Protein AF-A0A914MJ59-F1 (afdb_monomer)

Solvent-accessible surface area (backbone atoms only — not com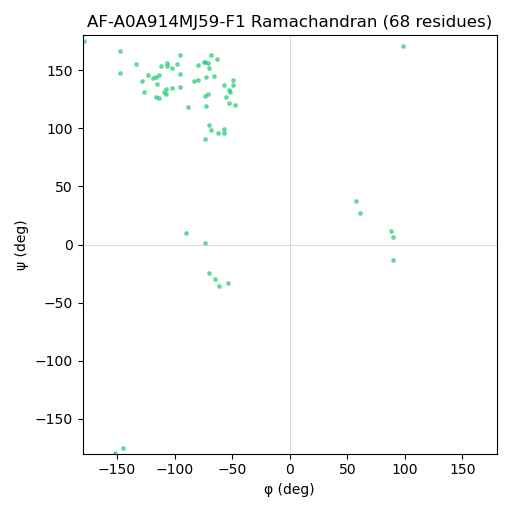parable to full-atom values): 4264 Å² total; per-residue (Å²): 138,78,87,75,77,69,69,79,45,40,20,61,65,92,66,87,42,61,61,35,47,58,78,54,86,86,54,84,60,34,51,58,76,38,71,49,46,51,46,47,39,94,74,32,41,65,77,52,73,47,65,33,35,21,30,82,83,38,38,58,74,50,78,85,53,49,42,42,71,121

Sequence (70 aa):
MPTRTQCEQICRFPGQIKHGNTIHPPKDHYLVGERIFYYCDKGYNLNNENILECKNESIWSKSKPFCKKD

Secondary structure (DSSP, 8-state):
---------EEPP----TTEEESSPPPS-EETT-EEEEEEPTTEEESS-SEEEEETTTEESSPPP-EEE-

Foldseek 3Di:
DDPPPPPQLWAADLDAEPQWGWPDDHDRIHHAQDKTFIDGHPQWDWPDHRIWGRHGNNDTPDHHIYTHGD

Nearest PDB structures (foldseek):
  3o8e-assembly1_B  TM=8.527E-01  e=9.377E-05  Homo sapiens
  3o8e-assembly2_D  TM=8.550E-01  e=1.704E-04  Homo sapiens
  2gsx-assembly1_A  TM=8.647E-01  e=1.920E-04  Homo sapiens
  8cjv-assembly1_A  TM=8.504E-01  e=2.588E-04  Bos taurus
  2xrb-assembly1_A  TM=8.144E-01  e=9.072E-04  Rattus norvegicus

Mean predicted aligned error: 6.37 Å

InterPro domains:
  IPR000436 Sushi/SCR/CCP domain [PF00084] (11-67)
  IPR000436 Sushi/SCR/CCP domain [PS50923] (9-69)
  IPR000436 Sushi/SCR/CCP domain [SM00032] (11-67)
  IPR000436 Sushi/SCR/CCP domain [cd00033] (11-68)
  IPR035976 Sushi/SCR/CCP superfamily [SSF57535] (11-68)

Radius of gyration: 14.46 Å; Cα contacts (8 Å, |Δi|>4): 137; chains: 1; bounding box: 47×19×37 Å

Organism: Meloidogyne incognita (NCBI:txid6306)

Structure (mmCIF, N/CA/C/O backbone):
data_AF-A0A914MJ59-F1
#
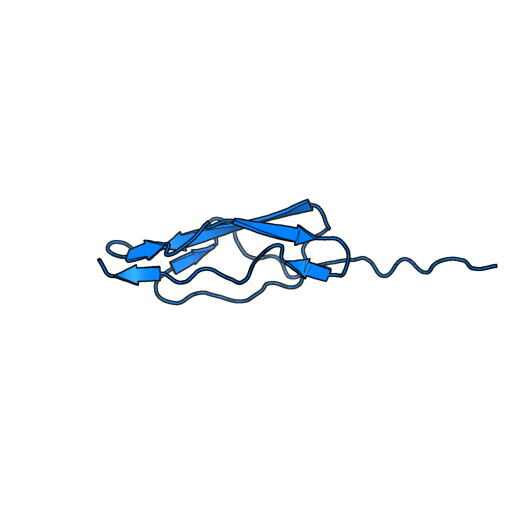_entry.id   AF-A0A914MJ59-F1
#
loop_
_atom_site.group_PDB
_atom_site.id
_atom_site.type_symbol
_atom_site.label_atom_id
_atom_site.label_alt_id
_atom_site.label_comp_id
_atom_site.label_asym_id
_atom_site.label_entity_id
_atom_site.label_seq_id
_atom_site.pdbx_PDB_ins_code
_atom_site.Cartn_x
_atom_site.Cartn_y
_atom_site.Cartn_z
_atom_site.occupancy
_atom_site.B_iso_or_equiv
_atom_site.auth_seq_id
_atom_site.auth_comp_id
_atom_site.auth_asym_id
_atom_site.auth_atom_id
_atom_site.pdbx_PDB_model_num
ATOM 1 N N . MET A 1 1 ? 31.270 -4.973 -21.233 1.00 44.19 1 MET A N 1
ATOM 2 C CA . MET A 1 1 ? 31.384 -4.947 -19.756 1.00 44.19 1 MET A CA 1
ATOM 3 C C . MET A 1 1 ? 30.504 -3.816 -19.226 1.00 44.19 1 MET A C 1
ATOM 5 O O . MET A 1 1 ? 30.716 -2.709 -19.704 1.00 44.19 1 MET A O 1
ATOM 9 N N . PRO A 1 2 ? 29.584 -4.014 -18.263 1.00 55.78 2 PRO A N 1
ATOM 10 C CA . PRO A 1 2 ? 28.732 -5.173 -17.987 1.00 55.78 2 PRO A CA 1
ATOM 11 C C . PRO A 1 2 ? 27.341 -4.993 -18.643 1.00 55.78 2 PRO A C 1
ATOM 13 O O . PRO A 1 2 ? 26.822 -3.882 -18.721 1.00 55.78 2 PRO A O 1
ATOM 16 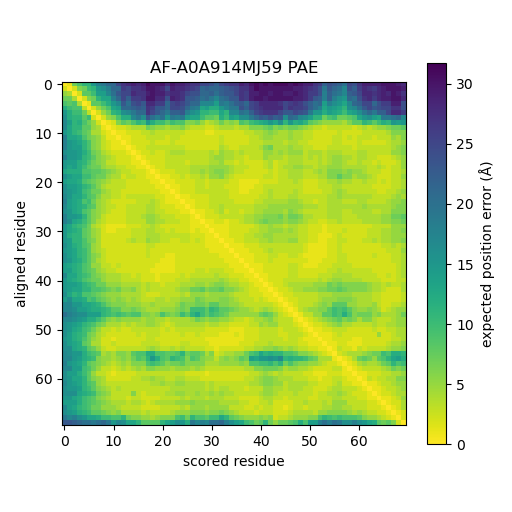N N . THR A 1 3 ? 26.694 -6.069 -19.092 1.00 50.22 3 THR A N 1
ATOM 17 C CA . THR A 1 3 ? 25.234 -6.040 -19.269 1.00 50.22 3 THR A CA 1
ATOM 18 C C . THR A 1 3 ? 24.650 -6.002 -17.870 1.00 50.22 3 THR A C 1
ATOM 20 O O . THR A 1 3 ? 24.689 -6.998 -17.149 1.00 50.22 3 THR A O 1
ATOM 23 N N . ARG A 1 4 ? 24.203 -4.822 -17.440 1.00 58.38 4 ARG A N 1
ATOM 24 C CA . ARG A 1 4 ? 23.466 -4.665 -16.192 1.00 58.38 4 ARG A CA 1
ATOM 25 C C . ARG A 1 4 ? 22.195 -5.487 -16.387 1.00 58.38 4 ARG A C 1
ATOM 27 O O . ARG A 1 4 ? 21.278 -5.017 -17.050 1.00 58.38 4 ARG A O 1
ATOM 34 N N . THR A 1 5 ? 22.178 -6.735 -15.915 1.00 54.84 5 THR A N 1
ATOM 35 C CA . THR A 1 5 ? 20.932 -7.476 -15.726 1.00 54.84 5 THR A CA 1
ATOM 36 C C . THR A 1 5 ? 20.130 -6.594 -14.798 1.00 54.84 5 THR A C 1
ATOM 38 O O . THR A 1 5 ? 20.417 -6.503 -13.604 1.00 54.84 5 THR A O 1
ATOM 41 N N . GLN A 1 6 ? 19.254 -5.791 -15.387 1.00 59.19 6 GLN A N 1
ATOM 42 C CA . GLN A 1 6 ? 18.411 -4.893 -14.648 1.00 59.19 6 GLN A CA 1
ATOM 43 C C . GLN A 1 6 ? 17.470 -5.830 -13.916 1.00 59.19 6 GLN A C 1
ATOM 45 O O . GLN A 1 6 ? 16.558 -6.378 -14.525 1.00 59.19 6 GLN A O 1
ATOM 50 N N . CYS A 1 7 ? 17.760 -6.101 -12.638 1.00 67.06 7 CYS A N 1
ATOM 51 C CA . CYS A 1 7 ? 16.742 -6.634 -11.752 1.00 67.06 7 CYS A CA 1
ATOM 52 C C . CYS A 1 7 ? 15.529 -5.748 -11.989 1.00 67.06 7 CYS A C 1
ATOM 54 O O . CYS A 1 7 ? 15.643 -4.527 -11.859 1.00 67.06 7 CYS A O 1
ATOM 56 N N . GLU A 1 8 ? 14.425 -6.340 -12.426 1.00 68.38 8 GLU A N 1
ATOM 57 C CA . GLU A 1 8 ? 13.158 -5.644 -12.554 1.00 68.38 8 GLU A CA 1
ATOM 58 C C . GLU A 1 8 ? 12.867 -5.091 -11.160 1.00 68.38 8 GLU A C 1
ATOM 60 O O . GLU A 1 8 ? 12.537 -5.835 -10.235 1.00 68.38 8 GLU A O 1
ATOM 65 N N . GLN A 1 9 ? 13.156 -3.802 -10.959 1.00 83.12 9 GLN A N 1
ATOM 66 C CA . GLN A 1 9 ? 13.067 -3.175 -9.649 1.00 83.12 9 GLN A CA 1
ATOM 67 C C . GLN A 1 9 ? 11.588 -3.013 -9.356 1.00 83.12 9 GLN A C 1
ATOM 69 O O . GLN A 1 9 ? 10.947 -2.053 -9.768 1.00 83.12 9 GLN A O 1
ATOM 74 N N . ILE A 1 10 ? 11.038 -4.032 -8.717 1.00 89.69 10 ILE A N 1
ATOM 75 C CA . ILE A 1 10 ? 9.627 -4.124 -8.393 1.00 89.69 10 ILE A CA 1
ATOM 76 C C . ILE A 1 10 ? 9.453 -4.123 -6.889 1.00 89.69 10 ILE A C 1
ATOM 78 O O . ILE A 1 10 ? 10.258 -4.704 -6.158 1.00 89.69 10 ILE A O 1
ATOM 82 N N . CYS A 1 11 ? 8.384 -3.502 -6.422 1.00 91.94 11 CYS A N 1
ATOM 83 C CA . CYS A 1 11 ? 7.984 -3.567 -5.032 1.00 91.94 11 CYS A CA 1
ATOM 84 C C . CYS A 1 11 ? 6.938 -4.666 -4.858 1.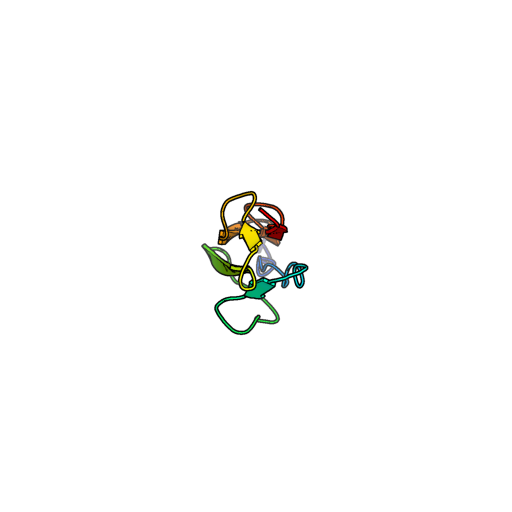00 91.94 11 CYS A C 1
ATOM 86 O O . CYS A 1 11 ? 5.994 -4.788 -5.639 1.00 91.94 11 CYS A O 1
ATOM 88 N N . ARG A 1 12 ? 7.096 -5.474 -3.810 1.00 91.75 12 ARG A N 1
ATOM 89 C CA . ARG A 1 12 ? 6.068 -6.426 -3.375 1.00 91.75 12 ARG A CA 1
ATOM 90 C C . ARG A 1 12 ? 4.995 -5.702 -2.579 1.00 91.75 12 ARG A C 1
ATOM 92 O O . ARG A 1 12 ? 5.284 -4.689 -1.944 1.00 91.75 12 ARG A O 1
ATOM 99 N N . PHE A 1 13 ? 3.780 -6.243 -2.560 1.00 92.25 13 PHE A N 1
ATOM 100 C CA . PHE A 1 13 ? 2.720 -5.712 -1.710 1.00 92.25 13 PHE A CA 1
ATOM 101 C C . PHE A 1 13 ? 3.200 -5.616 -0.243 1.00 92.25 13 PHE A C 1
ATOM 103 O O . PHE A 1 13 ? 3.574 -6.637 0.336 1.00 92.25 13 PHE A O 1
ATOM 110 N N . PRO A 1 14 ? 3.193 -4.422 0.387 1.00 89.75 14 PRO A N 1
ATOM 111 C CA . PRO A 1 14 ? 3.724 -4.239 1.744 1.00 89.75 14 PRO A CA 1
ATOM 112 C C . PRO A 1 14 ? 2.806 -4.824 2.835 1.00 89.75 14 PRO A C 1
ATOM 114 O O . PRO A 1 14 ? 3.102 -4.751 4.032 1.00 89.75 14 PRO A O 1
ATOM 117 N N . GLY A 1 15 ? 1.691 -5.431 2.425 1.00 91.12 15 GLY A N 1
ATOM 118 C CA . GLY A 1 15 ? 0.737 -6.112 3.282 1.00 91.12 15 GLY A CA 1
ATOM 119 C C . GLY A 1 15 ? -0.476 -5.255 3.625 1.00 91.12 15 GLY A C 1
ATOM 120 O O . GLY A 1 15 ? -0.538 -4.051 3.359 1.00 91.12 15 GLY A O 1
ATOM 121 N N . GLN A 1 16 ? -1.452 -5.908 4.250 1.00 90.88 16 GLN A N 1
ATOM 122 C CA . GLN A 1 16 ? -2.656 -5.251 4.742 1.00 90.88 16 GLN A CA 1
ATOM 123 C C . GLN A 1 16 ? -2.363 -4.418 5.999 1.00 90.88 16 GLN A C 1
ATOM 125 O O . GLN A 1 16 ? -1.375 -4.635 6.724 1.00 90.88 16 GLN A O 1
ATOM 130 N N . ILE A 1 17 ? -3.238 -3.444 6.232 1.00 91.69 17 ILE A N 1
ATOM 131 C CA . ILE A 1 17 ? -3.255 -2.587 7.417 1.00 91.69 17 ILE A CA 1
ATOM 132 C C . ILE A 1 17 ? -4.430 -3.002 8.308 1.00 91.69 17 ILE A C 1
ATOM 134 O O . ILE A 1 17 ? -5.381 -3.621 7.842 1.00 91.69 17 ILE A O 1
ATOM 138 N N . LYS A 1 18 ? -4.360 -2.705 9.608 1.00 92.50 18 LYS A N 1
ATOM 139 C CA . LYS A 1 18 ? -5.491 -2.949 10.515 1.00 92.50 18 LYS A CA 1
ATOM 140 C C . LYS A 1 18 ? -6.518 -1.833 10.357 1.00 92.50 18 LYS A C 1
ATOM 142 O O . LYS A 1 18 ? -6.117 -0.677 10.263 1.00 92.50 18 LYS A O 1
ATOM 147 N N . HIS A 1 19 ? -7.802 -2.187 10.411 1.00 93.25 19 HIS A N 1
ATOM 148 C CA . HIS A 1 19 ? -8.923 -1.242 10.331 1.00 93.25 19 HIS A CA 1
ATOM 149 C C . HIS A 1 19 ? -8.918 -0.397 9.051 1.00 93.25 19 HIS A C 1
ATOM 151 O O . HIS A 1 19 ? -9.191 0.803 9.081 1.00 93.25 19 HIS A O 1
ATOM 157 N N . GLY A 1 20 ? -8.529 -1.015 7.938 1.00 93.31 20 GLY A N 1
ATOM 158 C CA . GLY A 1 20 ? -8.446 -0.381 6.634 1.00 93.31 20 GLY A CA 1
ATOM 159 C C . GLY A 1 20 ? -7.998 -1.359 5.554 1.00 93.31 20 GLY A C 1
ATOM 160 O O . GLY A 1 20 ? -7.645 -2.506 5.835 1.00 93.31 20 GLY A O 1
ATOM 161 N N . ASN A 1 21 ? -7.994 -0.903 4.307 1.00 93.94 21 ASN A N 1
ATOM 162 C CA . ASN A 1 21 ? -7.596 -1.709 3.155 1.00 93.94 21 ASN A CA 1
ATOM 163 C C . ASN A 1 21 ? -7.032 -0.825 2.027 1.00 93.94 21 ASN A C 1
ATOM 165 O O . ASN A 1 21 ? -6.917 0.391 2.177 1.00 93.94 21 ASN A O 1
ATOM 169 N N . THR A 1 22 ? -6.637 -1.417 0.902 1.00 94.25 22 THR A N 1
ATOM 170 C CA . THR A 1 22 ? -6.224 -0.675 -0.293 1.00 94.25 22 THR A CA 1
ATOM 171 C C . THR A 1 22 ? -7.432 -0.252 -1.129 1.00 94.25 22 THR A C 1
ATOM 173 O O . THR A 1 22 ? -8.375 -1.020 -1.293 1.00 94.25 22 THR A O 1
ATOM 176 N N . ILE A 1 23 ? -7.401 0.960 -1.694 1.00 93.38 23 ILE A N 1
ATOM 177 C CA . ILE A 1 23 ? -8.474 1.500 -2.558 1.00 93.38 23 ILE A CA 1
ATOM 178 C C . ILE A 1 23 ? -8.657 0.633 -3.811 1.00 93.38 23 ILE A C 1
ATOM 180 O O . ILE A 1 23 ? -9.772 0.443 -4.291 1.00 93.38 23 ILE A O 1
ATOM 184 N N . HIS A 1 24 ? -7.556 0.091 -4.328 1.00 93.12 24 HIS A N 1
ATOM 185 C CA . HIS A 1 24 ? -7.552 -0.833 -5.455 1.00 93.12 24 HIS A CA 1
ATOM 186 C C . HIS A 1 24 ? -7.120 -2.230 -5.001 1.00 93.12 24 HIS A C 1
ATOM 188 O O . HIS A 1 24 ? -6.368 -2.338 -4.026 1.00 93.12 24 HIS A O 1
ATOM 194 N N . PRO A 1 25 ? -7.543 -3.296 -5.706 1.00 93.19 25 PRO A N 1
ATOM 195 C CA . PRO A 1 25 ? -7.050 -4.642 -5.452 1.00 93.19 25 PRO A CA 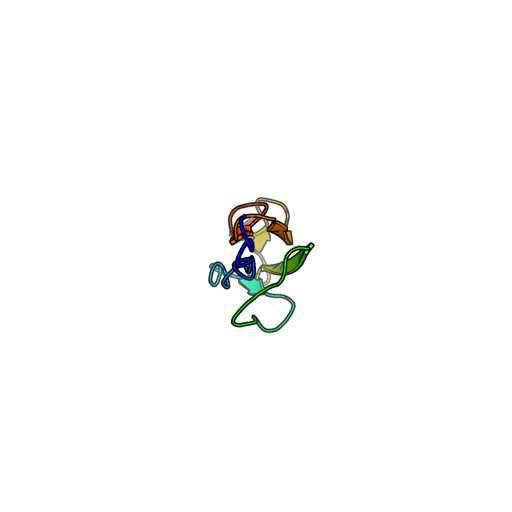1
ATOM 196 C C . PRO A 1 25 ? -5.514 -4.681 -5.476 1.00 93.19 25 PRO A C 1
ATOM 198 O O . PRO A 1 25 ? -4.907 -4.104 -6.388 1.00 93.19 25 PRO A O 1
ATOM 201 N N . PRO A 1 26 ? -4.872 -5.316 -4.483 1.00 92.44 26 PRO A N 1
ATOM 202 C CA . PRO A 1 26 ? -3.424 -5.406 -4.450 1.00 92.44 26 PRO A CA 1
ATOM 203 C C . PRO A 1 26 ? -2.901 -6.251 -5.618 1.00 92.44 26 PRO A C 1
ATOM 205 O O . PRO A 1 26 ? -3.527 -7.230 -6.021 1.00 92.44 26 PRO A O 1
ATOM 208 N N . LYS A 1 27 ? -1.740 -5.864 -6.148 1.00 91.94 27 LYS A N 1
ATOM 209 C CA . LYS A 1 27 ? -0.994 -6.608 -7.168 1.00 91.94 27 LYS A CA 1
ATOM 210 C C . LYS A 1 27 ? 0.112 -7.420 -6.499 1.00 91.94 27 LYS A C 1
ATOM 212 O O . LYS A 1 27 ? 0.633 -7.020 -5.457 1.00 91.94 27 LYS A O 1
ATOM 217 N N . ASP A 1 28 ? 0.541 -8.504 -7.138 1.00 88.50 28 ASP A N 1
ATOM 218 C CA . ASP A 1 28 ? 1.690 -9.291 -6.661 1.00 88.50 28 ASP A CA 1
ATOM 219 C C . ASP A 1 28 ? 3.010 -8.506 -6.718 1.00 88.50 28 ASP A C 1
ATOM 221 O O . ASP A 1 28 ? 3.928 -8.746 -5.920 1.00 88.50 28 ASP A O 1
ATOM 225 N N . HIS A 1 29 ? 3.099 -7.573 -7.670 1.00 90.62 29 HIS A N 1
ATOM 226 C CA . HIS A 1 29 ? 4.268 -6.750 -7.953 1.00 90.62 29 HIS A CA 1
ATOM 227 C C . HIS A 1 29 ? 3.839 -5.370 -8.456 1.00 90.62 29 HIS A C 1
ATOM 229 O O . HIS A 1 29 ? 2.832 -5.244 -9.155 1.00 90.62 29 HIS A O 1
ATOM 235 N N . TYR A 1 30 ? 4.637 -4.361 -8.121 1.00 92.50 30 TYR A N 1
ATOM 236 C CA . TYR A 1 30 ? 4.455 -2.975 -8.531 1.00 92.50 30 TYR A CA 1
ATOM 237 C C . TYR A 1 30 ? 5.731 -2.468 -9.186 1.00 92.50 30 TYR A C 1
ATOM 239 O O . TYR A 1 30 ? 6.813 -2.641 -8.623 1.00 92.50 30 TYR A O 1
ATOM 247 N N . LEU A 1 31 ? 5.615 -1.847 -10.355 1.00 91.81 31 LEU A N 1
ATOM 248 C CA . LEU A 1 31 ? 6.749 -1.230 -11.041 1.00 91.81 31 LEU A CA 1
ATOM 249 C C . LEU A 1 31 ? 7.148 0.083 -10.356 1.00 91.81 31 LEU A C 1
ATOM 251 O O . LEU A 1 31 ? 6.327 0.725 -9.699 1.00 91.81 31 LEU A O 1
ATOM 255 N N . VAL A 1 32 ? 8.400 0.513 -10.540 1.00 91.25 32 VAL A N 1
ATOM 256 C CA . VAL A 1 32 ? 8.841 1.843 -10.090 1.00 91.25 32 VAL A CA 1
ATOM 257 C C . VAL A 1 32 ? 7.891 2.923 -10.615 1.00 91.25 32 VAL A C 1
ATOM 259 O O . VAL A 1 32 ? 7.581 2.971 -11.804 1.00 91.25 32 VAL A O 1
ATOM 262 N N . GLY A 1 33 ? 7.455 3.806 -9.718 1.00 91.81 33 GLY A N 1
ATOM 263 C CA . GLY A 1 33 ? 6.505 4.880 -9.994 1.00 91.81 33 GLY A CA 1
ATOM 264 C C . GLY A 1 33 ? 5.041 4.482 -9.798 1.00 91.81 33 GLY A C 1
ATOM 265 O O . GLY A 1 33 ? 4.188 5.364 -9.701 1.00 91.81 33 GLY A O 1
ATOM 266 N N . GLU A 1 34 ? 4.723 3.187 -9.678 1.00 93.44 34 GLU A N 1
ATOM 267 C CA . GLU A 1 34 ? 3.377 2.763 -9.295 1.00 93.44 34 GLU A CA 1
ATOM 268 C C . GLU A 1 34 ? 3.075 3.090 -7.837 1.00 93.44 34 GLU A C 1
ATOM 270 O O . GLU A 1 34 ? 3.960 3.150 -6.978 1.00 93.44 34 GLU A O 1
ATOM 275 N N . ARG A 1 35 ? 1.783 3.288 -7.558 1.00 94.38 35 ARG A N 1
ATOM 276 C CA . ARG A 1 35 ? 1.306 3.752 -6.260 1.00 94.38 35 ARG A CA 1
ATOM 277 C C . ARG A 1 35 ? 0.205 2.865 -5.705 1.00 94.38 35 ARG A C 1
ATOM 279 O O . ARG A 1 35 ? -0.694 2.443 -6.428 1.00 94.38 35 ARG A O 1
ATOM 286 N N . ILE A 1 36 ? 0.262 2.633 -4.399 1.00 94.44 36 ILE A N 1
ATOM 287 C CA . ILE A 1 36 ? -0.795 1.999 -3.618 1.00 94.44 36 ILE A CA 1
ATOM 288 C C . ILE A 1 36 ? -1.444 3.070 -2.763 1.00 94.44 36 ILE A C 1
ATOM 290 O O . ILE A 1 36 ? -0.758 3.788 -2.038 1.00 94.44 36 ILE A O 1
ATOM 294 N N . PHE A 1 37 ? -2.767 3.130 -2.820 1.00 93.69 37 PHE A N 1
ATOM 295 C CA . PHE A 1 37 ? -3.559 3.996 -1.965 1.00 93.69 37 PHE A CA 1
ATOM 296 C C . PHE A 1 37 ? -4.284 3.160 -0.923 1.00 93.69 37 PHE A C 1
ATOM 298 O O . PHE A 1 37 ? -4.897 2.144 -1.254 1.00 93.69 37 PHE A O 1
ATOM 305 N N . TYR A 1 38 ? -4.233 3.606 0.322 1.00 94.38 38 TYR A N 1
ATOM 306 C CA . TYR A 1 38 ? -4.911 3.002 1.457 1.00 94.38 38 TYR A CA 1
ATOM 307 C C . TYR A 1 38 ? -6.112 3.844 1.886 1.00 94.38 38 TYR A C 1
ATOM 309 O O . TYR A 1 38 ? -6.153 5.062 1.698 1.00 94.38 38 TYR A O 1
ATOM 317 N N . TYR A 1 39 ? -7.089 3.187 2.493 1.00 92.62 39 TYR A N 1
ATOM 318 C CA . TYR A 1 39 ? -8.204 3.818 3.179 1.00 92.62 39 TYR A CA 1
ATOM 319 C C . TYR A 1 39 ? -8.412 3.145 4.534 1.00 92.62 39 TYR A C 1
ATOM 321 O O . TYR A 1 39 ? -8.038 1.986 4.724 1.00 92.62 39 TYR A O 1
ATOM 329 N N . CYS A 1 4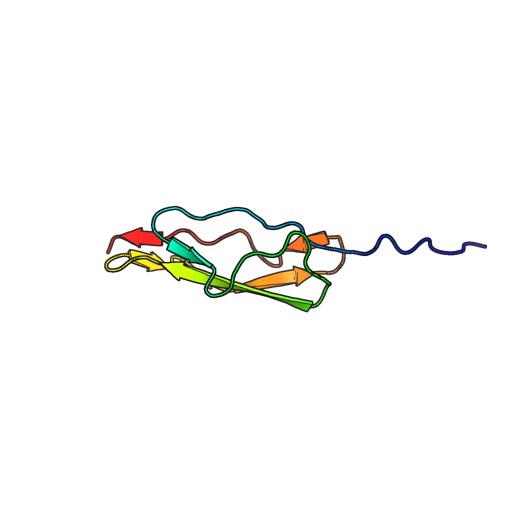0 ? -9.005 3.878 5.469 1.00 94.19 40 CYS A N 1
ATOM 330 C CA . CYS A 1 40 ? -9.390 3.349 6.769 1.00 94.19 40 CYS A CA 1
ATOM 331 C C . CYS A 1 40 ? -10.888 3.068 6.825 1.00 94.19 40 CYS A C 1
ATOM 333 O O . CYS A 1 40 ? -11.685 3.719 6.146 1.00 94.19 40 CYS A O 1
ATOM 335 N N . ASP A 1 41 ? -11.261 2.095 7.650 1.00 93.44 41 ASP A N 1
ATOM 336 C CA . ASP A 1 41 ? -12.651 1.775 7.935 1.00 93.44 41 ASP A CA 1
ATOM 337 C C . ASP A 1 41 ? -13.350 2.958 8.619 1.00 93.44 41 ASP A C 1
ATOM 339 O O . ASP A 1 41 ? -12.726 3.843 9.212 1.00 93.44 41 ASP A O 1
ATOM 343 N N . LYS A 1 42 ? -14.684 2.972 8.563 1.00 91.62 42 LYS A N 1
ATOM 344 C CA . LYS A 1 42 ? -15.491 4.051 9.141 1.00 91.62 42 LYS A CA 1
ATOM 345 C C . LYS A 1 42 ? -15.170 4.246 10.631 1.00 91.62 42 LYS A C 1
ATOM 347 O O . LYS A 1 42 ? -15.280 3.311 11.420 1.00 91.62 42 LYS A O 1
ATOM 352 N N . GLY A 1 43 ? -14.842 5.482 11.012 1.00 91.31 43 GLY A N 1
ATOM 353 C CA . GLY A 1 43 ? -14.473 5.842 12.388 1.00 91.31 43 GLY A CA 1
ATOM 354 C C . GLY A 1 43 ? -12.978 5.721 12.696 1.00 91.31 43 GLY A C 1
ATOM 355 O O . GLY A 1 43 ? -12.586 5.891 13.847 1.00 91.31 43 GLY A O 1
ATOM 356 N N . TYR A 1 44 ? -12.150 5.443 11.688 1.00 93.44 44 TYR A N 1
ATOM 357 C CA . TYR A 1 44 ? -10.699 5.484 11.791 1.00 93.44 44 TYR A CA 1
ATOM 358 C C . TYR A 1 44 ? -10.118 6.511 10.821 1.00 93.44 44 TYR A C 1
ATOM 360 O O . TYR A 1 44 ? -10.566 6.637 9.683 1.00 93.44 44 TYR A O 1
ATOM 368 N N . ASN A 1 45 ? -9.068 7.193 11.264 1.00 90.81 45 ASN A N 1
ATOM 369 C CA . ASN A 1 45 ? -8.317 8.167 10.492 1.00 90.81 45 ASN A CA 1
ATOM 370 C C . ASN A 1 45 ? -6.897 7.662 10.221 1.00 90.81 45 ASN A C 1
ATOM 372 O O . ASN A 1 45 ? -6.280 6.966 11.033 1.00 90.81 45 ASN A O 1
ATOM 376 N N . LEU A 1 46 ? -6.367 8.013 9.054 1.00 89.81 46 LEU A N 1
ATOM 377 C CA . LEU A 1 46 ? -4.989 7.709 8.688 1.00 89.81 46 LEU A CA 1
ATOM 378 C C . LEU A 1 46 ? -4.042 8.570 9.523 1.00 89.81 46 LEU A C 1
ATOM 380 O O . LEU A 1 46 ? -4.184 9.788 9.567 1.00 89.81 46 LEU A O 1
ATOM 384 N N . ASN A 1 47 ? -3.043 7.949 10.149 1.00 86.50 47 ASN A N 1
ATOM 385 C CA . ASN A 1 47 ? -2.038 8.699 10.905 1.00 86.50 47 ASN A CA 1
ATOM 386 C C . ASN A 1 47 ? -1.096 9.526 10.008 1.00 86.50 47 ASN A C 1
ATOM 388 O O . ASN A 1 47 ? -0.476 10.471 10.474 1.00 86.50 47 ASN A O 1
ATOM 392 N N . ASN A 1 48 ? -0.939 9.128 8.744 1.00 82.44 48 ASN A N 1
ATOM 393 C CA . ASN A 1 48 ? -0.004 9.710 7.782 1.00 82.44 48 ASN A CA 1
ATOM 394 C C . ASN A 1 48 ? -0.619 9.690 6.375 1.00 82.44 48 ASN A C 1
ATOM 396 O O . ASN A 1 48 ? -1.756 9.261 6.189 1.00 82.44 48 ASN A O 1
ATOM 400 N N . GLU A 1 49 ? 0.162 10.095 5.373 1.00 89.19 49 GLU A N 1
ATOM 401 C CA . GLU A 1 49 ? -0.185 9.903 3.966 1.00 89.19 49 GLU A CA 1
ATOM 402 C C . GLU A 1 49 ? -0.609 8.461 3.672 1.00 89.19 49 GLU A C 1
ATOM 404 O O . GLU A 1 49 ? 0.011 7.489 4.109 1.00 89.19 49 GLU A O 1
ATOM 409 N N . ASN A 1 50 ? -1.669 8.333 2.886 1.00 91.94 50 ASN A N 1
ATOM 410 C CA . ASN A 1 50 ? -2.252 7.052 2.519 1.00 91.94 50 ASN A CA 1
ATOM 411 C C . ASN A 1 50 ? -1.667 6.460 1.239 1.00 91.94 50 ASN A C 1
ATOM 413 O O . ASN A 1 50 ? -2.215 5.494 0.715 1.00 91.94 50 ASN A O 1
ATOM 417 N N . ILE A 1 51 ? -0.591 7.050 0.728 1.00 93.31 51 ILE A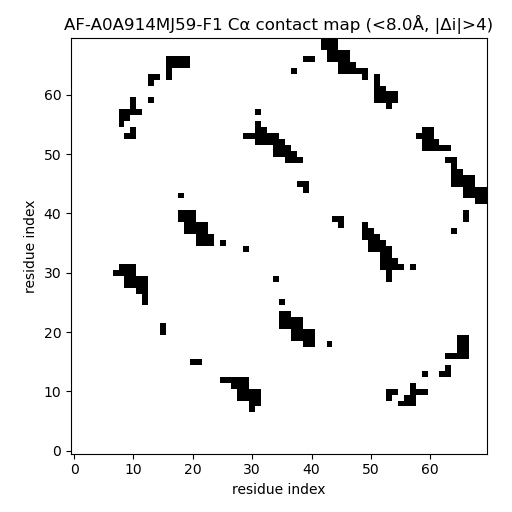 N 1
ATOM 418 C CA . ILE A 1 51 ? -0.001 6.720 -0.560 1.00 93.31 51 ILE A CA 1
ATOM 419 C C . ILE A 1 51 ? 1.411 6.170 -0.379 1.00 93.31 51 ILE A C 1
ATOM 421 O O . ILE A 1 51 ? 2.268 6.784 0.256 1.00 93.31 51 ILE A O 1
ATOM 425 N N . LEU A 1 52 ? 1.651 4.996 -0.954 1.00 94.25 52 LEU A N 1
ATOM 426 C CA . LEU A 1 52 ? 2.969 4.379 -1.053 1.00 94.25 52 LEU A CA 1
ATOM 427 C C . LEU A 1 52 ? 3.352 4.329 -2.526 1.00 94.25 52 LEU A C 1
ATOM 429 O O . LEU A 1 52 ? 2.599 3.798 -3.333 1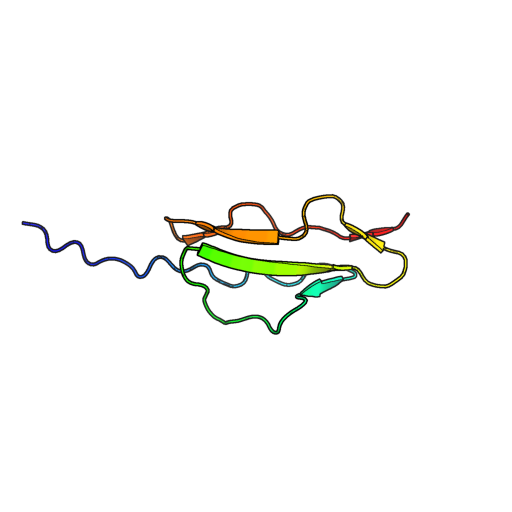.00 94.25 52 LEU A O 1
ATOM 433 N N . GLU A 1 53 ? 4.515 4.867 -2.875 1.00 94.50 53 GLU A N 1
ATOM 434 C CA . GLU A 1 53 ? 5.047 4.854 -4.241 1.00 94.50 53 GLU A CA 1
ATOM 435 C C . GLU A 1 53 ? 6.234 3.899 -4.311 1.00 94.50 53 GLU A C 1
ATOM 437 O O . GLU A 1 53 ? 7.115 3.950 -3.450 1.00 94.50 53 GLU A O 1
ATOM 442 N N . CYS A 1 54 ? 6.262 3.013 -5.303 1.00 93.38 54 CYS A N 1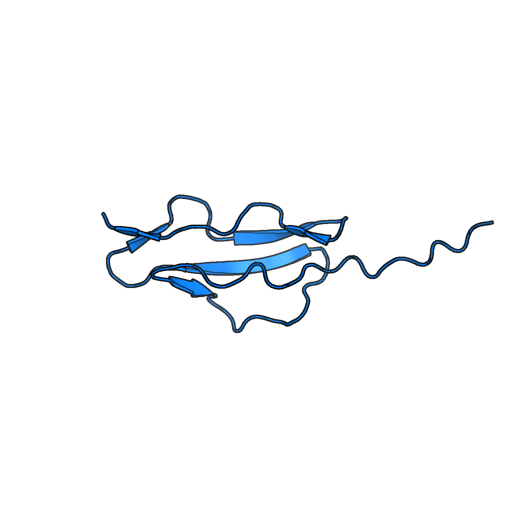
ATOM 443 C CA . CYS A 1 54 ? 7.387 2.111 -5.490 1.00 93.38 54 CYS A CA 1
ATOM 444 C C . CYS A 1 54 ? 8.583 2.897 -6.028 1.00 93.38 54 CYS A C 1
ATOM 446 O O . CYS A 1 54 ? 8.505 3.491 -7.105 1.00 93.38 54 CYS A O 1
ATOM 448 N N . LYS A 1 55 ? 9.689 2.924 -5.282 1.00 91.00 55 LYS A N 1
ATOM 449 C CA . LYS A 1 55 ? 10.917 3.610 -5.688 1.00 91.00 55 LYS A CA 1
ATOM 450 C C . LYS A 1 55 ? 11.894 2.643 -6.351 1.00 91.00 55 LYS A C 1
ATOM 452 O O . LYS A 1 55 ? 11.809 1.423 -6.190 1.00 91.00 55 LYS A O 1
ATOM 457 N N . ASN A 1 56 ? 12.862 3.223 -7.063 1.00 83.75 56 ASN A N 1
ATOM 458 C CA . ASN A 1 56 ? 14.082 2.520 -7.456 1.00 83.75 56 ASN A CA 1
ATOM 459 C C . ASN A 1 56 ? 14.662 1.828 -6.210 1.00 83.75 56 ASN A C 1
ATOM 461 O O . ASN A 1 56 ? 14.605 2.407 -5.130 1.00 83.75 56 ASN A O 1
ATOM 465 N N . GLU A 1 57 ? 15.198 0.615 -6.364 1.00 80.88 57 GLU A N 1
ATOM 466 C CA . GLU A 1 57 ? 15.673 -0.284 -5.284 1.00 80.88 57 GLU A CA 1
ATOM 467 C C . GLU A 1 57 ? 14.634 -1.232 -4.669 1.00 80.88 57 GLU A C 1
ATOM 469 O O . GLU A 1 57 ? 14.942 -1.895 -3.684 1.00 80.88 57 GLU A O 1
ATOM 474 N N . SER A 1 58 ? 13.446 -1.388 -5.271 1.00 84.19 58 SER A N 1
ATOM 475 C CA . SER A 1 58 ? 12.406 -2.310 -4.765 1.00 84.19 58 SER A CA 1
ATOM 476 C C . SER A 1 58 ? 11.917 -1.953 -3.354 1.00 84.19 58 SER A C 1
ATOM 478 O O . SER A 1 58 ? 11.453 -2.811 -2.599 1.00 84.19 58 SER A O 1
ATOM 480 N N . ILE A 1 59 ? 12.012 -0.670 -2.998 1.00 89.62 59 ILE A N 1
ATOM 481 C CA . ILE A 1 59 ? 11.631 -0.134 -1.693 1.00 89.62 59 ILE A CA 1
ATOM 482 C C . ILE A 1 59 ? 10.449 0.820 -1.875 1.00 89.62 59 ILE A C 1
ATOM 484 O O . ILE A 1 59 ? 10.405 1.631 -2.799 1.00 89.62 59 ILE A O 1
ATOM 488 N N . TRP A 1 60 ? 9.478 0.741 -0.968 1.00 92.44 60 TRP A N 1
ATOM 489 C CA . TRP A 1 60 ? 8.373 1.694 -0.923 1.00 92.44 60 TRP A CA 1
ATOM 490 C C . TRP A 1 60 ? 8.833 3.054 -0.405 1.00 92.44 60 TRP A C 1
ATOM 492 O O . TRP A 1 60 ? 9.651 3.145 0.508 1.00 92.44 60 TRP A O 1
ATOM 502 N N . SER A 1 61 ? 8.256 4.126 -0.945 1.00 92.06 61 SER A N 1
ATOM 503 C CA . SER A 1 61 ? 8.574 5.503 -0.566 1.00 92.06 61 SER A CA 1
ATOM 504 C C . SER A 1 61 ? 8.460 5.757 0.934 1.00 92.06 61 SER A C 1
ATOM 506 O O . SER A 1 61 ? 9.218 6.573 1.463 1.00 92.06 61 SER A O 1
ATOM 508 N N . LYS A 1 62 ? 7.513 5.071 1.584 1.00 90.62 62 LYS A N 1
ATOM 509 C CA . LYS A 1 62 ? 7.192 5.131 3.009 1.00 90.62 62 LYS A CA 1
ATOM 510 C C . LYS A 1 62 ? 6.716 3.761 3.499 1.00 90.62 62 LYS A C 1
ATOM 512 O O . LYS A 1 62 ? 6.388 2.877 2.708 1.00 90.62 62 LYS A O 1
ATOM 517 N N . SER A 1 63 ? 6.662 3.594 4.816 1.00 90.19 63 SER A N 1
ATOM 518 C CA . SER A 1 63 ? 6.024 2.440 5.450 1.00 90.19 63 SER A CA 1
ATOM 519 C C . SER A 1 63 ? 4.500 2.503 5.310 1.00 90.19 63 SER A C 1
ATOM 521 O O . SER A 1 63 ? 3.918 3.577 5.147 1.00 90.19 63 SER A O 1
ATOM 523 N N . LYS A 1 64 ? 3.844 1.338 5.381 1.00 89.81 64 LYS A N 1
ATOM 524 C CA . LYS A 1 64 ? 2.379 1.257 5.324 1.00 89.81 64 LYS A CA 1
ATOM 525 C C . LYS A 1 64 ? 1.738 2.103 6.437 1.00 89.81 64 LYS A C 1
ATOM 527 O O . LYS A 1 64 ? 2.218 2.050 7.575 1.00 89.81 64 LYS A O 1
ATOM 532 N N . PRO A 1 65 ? 0.667 2.860 6.141 1.00 91.94 65 PRO A N 1
ATOM 533 C CA . PRO A 1 65 ? -0.008 3.655 7.153 1.00 91.94 65 PRO A CA 1
ATOM 534 C C . PRO A 1 65 ? -0.722 2.744 8.154 1.00 91.94 65 PRO A C 1
ATOM 536 O O . PRO A 1 65 ? -0.970 1.564 7.901 1.00 91.94 65 PRO A O 1
ATOM 539 N N . PHE A 1 66 ? -1.082 3.304 9.300 1.00 91.19 66 PHE A N 1
ATOM 540 C CA . PHE A 1 66 ? -1.986 2.655 10.236 1.00 91.19 66 PHE A CA 1
ATOM 541 C C . PHE A 1 66 ? -3.181 3.560 10.502 1.00 91.19 66 PHE A C 1
ATOM 543 O O . PHE A 1 66 ? -3.073 4.790 10.507 1.00 91.19 66 PHE A O 1
ATOM 550 N N . CYS A 1 67 ? -4.319 2.911 10.702 1.00 93.38 67 CYS A N 1
ATOM 551 C CA . CYS A 1 67 ? -5.584 3.547 11.000 1.00 93.38 67 CYS A CA 1
ATOM 552 C C . CYS A 1 67 ? -5.705 3.718 12.513 1.00 93.38 67 CYS A C 1
ATOM 554 O O . CYS A 1 67 ? -5.678 2.736 13.261 1.00 93.38 67 CYS A O 1
ATOM 556 N N . LYS A 1 68 ? -5.807 4.966 12.968 1.00 91.19 68 LYS A N 1
ATOM 557 C CA . LYS A 1 68 ? -6.022 5.321 14.369 1.00 91.19 68 LYS A CA 1
ATOM 558 C C . LYS A 1 68 ? -7.487 5.697 14.560 1.00 91.19 68 LYS A C 1
ATOM 560 O O . LYS A 1 68 ? -8.050 6.419 13.746 1.00 91.19 68 LYS A O 1
ATOM 565 N N . LYS A 1 69 ? -8.106 5.179 15.617 1.00 87.25 69 LYS A N 1
ATOM 566 C CA . LYS A 1 69 ? -9.449 5.594 16.017 1.00 87.25 69 LYS A CA 1
ATOM 567 C C . LYS A 1 69 ? -9.352 6.982 16.651 1.00 87.25 69 LYS A C 1
ATOM 569 O O . LYS A 1 69 ? -8.493 7.166 17.517 1.00 87.25 69 LYS A O 1
ATOM 574 N N . ASP A 1 70 ? -10.169 7.911 16.168 1.00 71.12 70 ASP A N 1
ATOM 575 C CA . ASP A 1 70 ? -10.356 9.222 16.804 1.00 71.12 70 ASP A CA 1
ATOM 576 C C . ASP A 1 70 ? -11.082 9.067 18.148 1.00 71.12 70 ASP A C 1
ATOM 578 O O . ASP A 1 70 ? -12.016 8.225 18.220 1.00 71.12 70 ASP A O 1
#

pLDDT: mean 87.03, std 11.6, range [44.19, 94.5]